Protein AF-U2KP70-F1 (afdb_monomer)

Solvent-accessible surface area (backbone atoms only — not comparable to full-atom values): 4775 Å² total; per-residue (Å²): 133,59,73,66,64,40,55,75,67,47,35,68,59,51,57,74,43,73,58,47,63,46,81,49,58,91,72,67,38,74,47,77,43,74,53,48,99,80,44,73,38,32,36,43,30,42,29,77,66,38,49,76,51,74,48,78,56,95,63,28,38,39,34,39,39,36,28,83,82,67,80,45,74,50,80,48,78,37,64,60,107

InterPro domains:
  IPR029052 Metallo-dependent phosphatase-like [SSF56300] (5-79)

pLDDT: mean 91.81, std 6.89, range [59.66, 98.0]

Sequence (81 aa):
MDLFTMQETL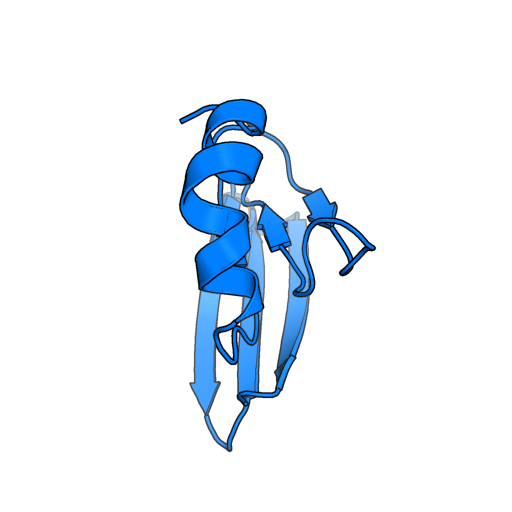TPELNKMNVSVMLSGHLHRFDYQEPNEVINFPNLVNSNNTYLLCHIANGKMEVDYVGLTNKEKKHFTFPLK

Secondary structure (DSSP, 8-state):
--HHHHHHHTHHHHHHTT---EEE--SSS-EEE---SS--S-EEEPPTTEEEEEEEETTEEEEEEEETTS--EEEEEEE--

Foldseek 3Di:
DDPVCCLVPPQVVVVVDQDQEAEEEDPQDWDWACADPRHRYIYTYAHPQWDWDWDDDDQKIKIWIAGVVRPDTDIDITGHD

Radius of gyration: 13.31 Å; Cα contacts (8 Å, |Δi|>4): 137; chains: 1; bounding box: 34×29×32 Å

Structure (mmCIF, N/CA/C/O backbone):
data_AF-U2KP70-F1
#
_entry.id   AF-U2KP70-F1
#
loop_
_atom_site.group_PDB
_atom_site.id
_atom_site.type_symbol
_atom_site.label_atom_id
_atom_site.label_alt_id
_atom_site.label_comp_id
_atom_site.label_asym_id
_atom_site.label_entity_id
_atom_site.label_seq_id
_atom_site.pdbx_PDB_ins_code
_atom_site.Cartn_x
_atom_site.Cartn_y
_atom_site.Cartn_z
_atom_site.occupancy
_atom_site.B_iso_or_equiv
_atom_site.auth_se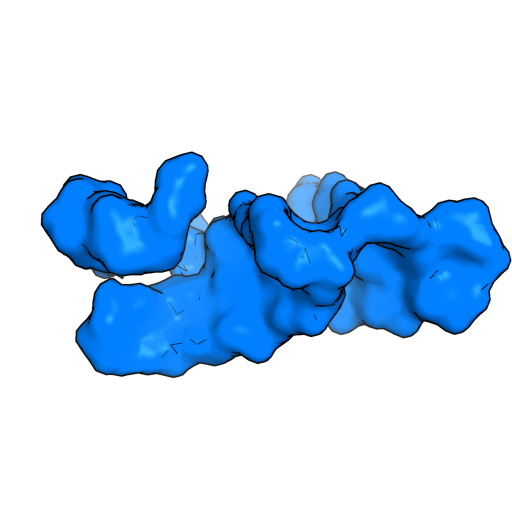q_id
_atom_site.auth_comp_id
_atom_site.auth_asym_id
_atom_site.auth_atom_id
_atom_site.pdbx_PDB_model_num
ATOM 1 N N . MET A 1 1 ? -4.357 -2.171 -16.242 1.00 59.66 1 MET A N 1
ATOM 2 C CA . MET A 1 1 ? -5.083 -0.910 -16.020 1.00 59.66 1 MET A CA 1
ATOM 3 C C . MET A 1 1 ? -4.041 0.111 -15.642 1.00 59.66 1 MET A C 1
ATOM 5 O O . MET A 1 1 ? -3.305 -0.140 -14.694 1.00 59.66 1 MET A O 1
ATOM 9 N N . ASP A 1 2 ? -3.876 1.150 -16.453 1.00 70.12 2 ASP A N 1
ATOM 10 C CA . ASP A 1 2 ? -2.924 2.215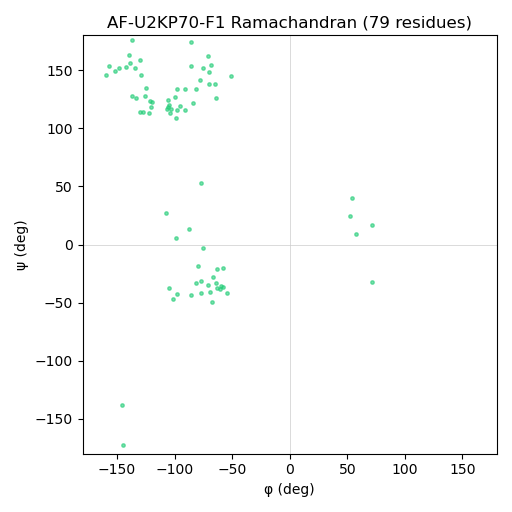 -16.143 1.00 70.12 2 ASP A CA 1
ATOM 11 C C . ASP A 1 2 ? -3.415 3.067 -14.959 1.00 70.12 2 ASP A C 1
ATOM 13 O O . ASP A 1 2 ? -4.582 3.009 -14.558 1.00 70.12 2 ASP A O 1
ATOM 17 N N . LEU A 1 3 ? -2.487 3.817 -14.359 1.00 69.00 3 LEU A N 1
ATOM 18 C CA . LEU A 1 3 ? -2.738 4.624 -13.163 1.00 69.00 3 LEU A CA 1
ATOM 19 C C . LEU A 1 3 ? -3.834 5.674 -13.393 1.00 69.00 3 LEU A C 1
ATOM 21 O O . LEU A 1 3 ? -4.634 5.929 -12.498 1.00 69.00 3 LEU A O 1
ATOM 25 N N . PHE A 1 4 ? -3.886 6.245 -14.596 1.00 72.25 4 PHE A N 1
ATOM 26 C CA . PHE A 1 4 ? -4.832 7.296 -14.953 1.00 72.25 4 PHE A CA 1
ATOM 27 C C . PHE A 1 4 ? -6.271 6.769 -14.983 1.00 72.25 4 PHE A C 1
ATOM 29 O O . PHE A 1 4 ? -7.145 7.297 -14.297 1.00 72.25 4 PHE A O 1
ATOM 36 N N . THR A 1 5 ? -6.496 5.642 -15.663 1.00 76.94 5 THR A N 1
ATOM 37 C CA . THR A 1 5 ? -7.807 4.980 -15.701 1.00 76.94 5 THR A CA 1
ATOM 38 C C . THR A 1 5 ? -8.281 4.615 -14.293 1.00 76.94 5 THR A C 1
ATOM 40 O O . THR A 1 5 ? -9.468 4.709 -13.987 1.00 76.94 5 THR A O 1
ATOM 43 N N . MET A 1 6 ? -7.367 4.216 -13.403 1.00 82.50 6 MET A N 1
ATOM 44 C CA . MET A 1 6 ? -7.693 3.877 -12.014 1.00 82.50 6 MET A CA 1
ATOM 45 C C . MET A 1 6 ? -8.107 5.086 -11.179 1.00 82.50 6 MET A C 1
ATOM 47 O O . MET A 1 6 ? -9.095 4.996 -10.444 1.00 82.50 6 MET A O 1
ATOM 51 N N . GLN A 1 7 ? -7.424 6.214 -11.364 1.00 84.50 7 GLN A N 1
ATOM 52 C CA . GLN A 1 7 ? -7.748 7.471 -10.698 1.00 84.50 7 GLN A CA 1
ATOM 53 C C . GLN A 1 7 ? -9.123 8.021 -11.080 1.00 84.50 7 GLN A C 1
ATOM 55 O O . GLN A 1 7 ? -9.821 8.536 -10.212 1.00 84.50 7 GLN A O 1
ATOM 60 N N . GLU A 1 8 ? -9.546 7.882 -12.334 1.00 86.81 8 GLU A N 1
ATOM 61 C CA . GLU A 1 8 ? -10.851 8.399 -12.764 1.00 86.81 8 GLU A CA 1
ATOM 62 C C . GLU A 1 8 ? -12.018 7.471 -12.408 1.00 86.81 8 GLU A C 1
ATOM 64 O O . GLU A 1 8 ? -13.120 7.941 -12.130 1.00 86.81 8 GLU A O 1
ATOM 69 N N . THR A 1 9 ? -11.795 6.153 -12.410 1.00 89.06 9 THR A N 1
ATOM 70 C CA . THR A 1 9 ? -12.896 5.179 -12.315 1.00 89.06 9 THR A CA 1
ATOM 71 C C . THR A 1 9 ? -13.070 4.584 -10.923 1.00 89.06 9 THR A C 1
ATOM 73 O O . THR A 1 9 ? -14.190 4.519 -10.422 1.00 89.06 9 THR A O 1
ATOM 76 N N . LEU A 1 10 ? -11.982 4.143 -10.284 1.00 89.06 10 LEU A N 1
ATOM 77 C CA . LEU A 1 10 ? -12.041 3.359 -9.046 1.00 89.06 10 LEU A CA 1
ATOM 78 C C . LEU A 1 10 ? -11.675 4.184 -7.816 1.00 89.06 10 LEU A C 1
ATOM 80 O O . LEU A 1 10 ? -12.281 4.002 -6.762 1.00 89.06 10 LEU A O 1
ATOM 84 N N . THR A 1 11 ? -10.709 5.098 -7.932 1.00 91.44 11 THR A N 1
ATOM 85 C CA . THR A 1 11 ? -10.250 5.920 -6.804 1.00 91.44 11 THR A CA 1
ATOM 86 C C . THR A 1 11 ? -11.373 6.692 -6.109 1.00 91.44 11 THR A C 1
ATOM 88 O O . THR A 1 11 ? -11.381 6.679 -4.879 1.00 91.44 11 THR A O 1
ATOM 91 N N . PRO A 1 12 ? -12.355 7.308 -6.802 1.00 93.00 12 PRO A N 1
ATOM 92 C CA . PRO A 1 12 ? -13.423 8.038 -6.122 1.00 93.00 12 PRO A CA 1
ATOM 93 C C . PRO A 1 12 ? -14.253 7.155 -5.186 1.00 93.00 12 PRO A C 1
ATOM 95 O O . PRO A 1 12 ? -14.617 7.593 -4.098 1.00 93.00 12 PRO A O 1
ATOM 98 N N . GLU A 1 13 ? -14.528 5.909 -5.578 1.00 93.62 13 GLU A N 1
ATOM 99 C CA . GLU A 1 13 ? -15.266 4.960 -4.739 1.00 93.62 13 GLU A CA 1
ATOM 100 C C . GLU A 1 13 ? -14.379 4.375 -3.639 1.00 93.62 13 GLU A C 1
ATOM 102 O O . GLU A 1 13 ? -14.786 4.324 -2.480 1.00 93.62 13 GLU A O 1
ATOM 107 N N . LEU A 1 14 ? -13.130 4.026 -3.953 1.00 92.62 14 LEU A N 1
ATOM 108 C CA . LEU A 1 14 ? -12.182 3.518 -2.959 1.00 92.62 14 LEU A CA 1
ATOM 109 C C . LEU A 1 14 ? -11.852 4.558 -1.880 1.00 92.62 14 LEU A C 1
ATOM 111 O O . LEU A 1 14 ? -11.678 4.191 -0.723 1.00 92.62 14 LEU A O 1
ATOM 115 N N . ASN A 1 15 ? -11.828 5.850 -2.219 1.00 94.25 15 ASN A N 1
ATOM 116 C CA . ASN A 1 15 ? -11.642 6.936 -1.254 1.00 94.25 15 ASN A CA 1
ATOM 117 C C . ASN A 1 15 ? -12.817 7.076 -0.278 1.00 94.25 15 ASN A C 1
ATOM 119 O O . ASN A 1 15 ? -12.620 7.557 0.836 1.00 94.25 15 ASN A O 1
ATOM 123 N N . LYS A 1 16 ? -14.032 6.680 -0.683 1.00 94.31 16 LYS A N 1
ATOM 124 C CA . LYS A 1 16 ? -15.208 6.632 0.203 1.00 94.31 16 LYS A CA 1
ATOM 125 C C . LYS A 1 16 ? -15.205 5.386 1.088 1.00 94.31 16 LYS A C 1
ATOM 127 O O . LYS A 1 16 ? -15.930 5.338 2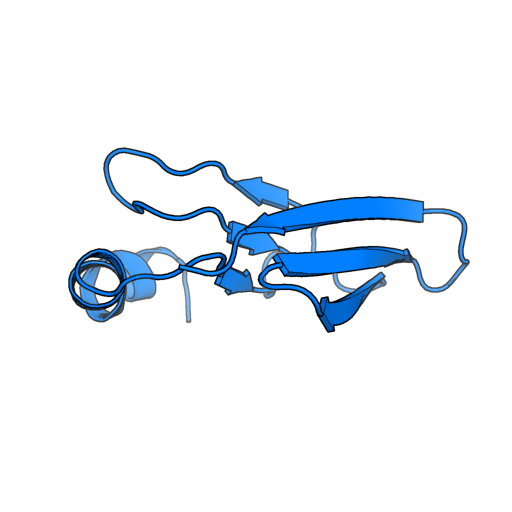.078 1.00 94.31 16 LYS A O 1
ATOM 132 N N . MET A 1 17 ? -14.427 4.369 0.725 1.00 92.69 17 MET A N 1
ATOM 133 C CA . MET A 1 17 ? -14.282 3.142 1.494 1.00 92.69 17 MET A CA 1
ATOM 134 C C . MET A 1 17 ? -13.206 3.302 2.573 1.00 92.69 17 MET A C 1
ATOM 136 O O . MET A 1 17 ? -12.234 4.040 2.421 1.00 92.69 17 MET A O 1
ATOM 140 N N . ASN A 1 18 ? -13.326 2.532 3.655 1.00 90.56 18 ASN A N 1
ATOM 141 C CA . ASN A 1 18 ? -12.318 2.464 4.717 1.00 90.56 18 ASN A CA 1
ATOM 142 C C . ASN A 1 18 ? -11.105 1.611 4.298 1.00 90.56 18 ASN A C 1
ATOM 144 O O . ASN A 1 18 ? -10.698 0.680 4.992 1.00 90.56 18 ASN A O 1
ATOM 148 N N . VAL A 1 19 ? -10.507 1.915 3.143 1.00 94.50 19 VAL A N 1
ATOM 149 C CA . VAL A 1 19 ? -9.321 1.204 2.658 1.00 94.50 19 VAL A CA 1
ATOM 150 C C . VAL A 1 19 ? -8.163 1.440 3.627 1.00 94.50 19 VAL A C 1
ATOM 152 O O . VAL A 1 19 ? -7.821 2.576 3.981 1.00 94.50 19 VAL A O 1
ATOM 155 N N . SER A 1 20 ? -7.580 0.335 4.086 1.00 95.62 20 SER A N 1
ATOM 156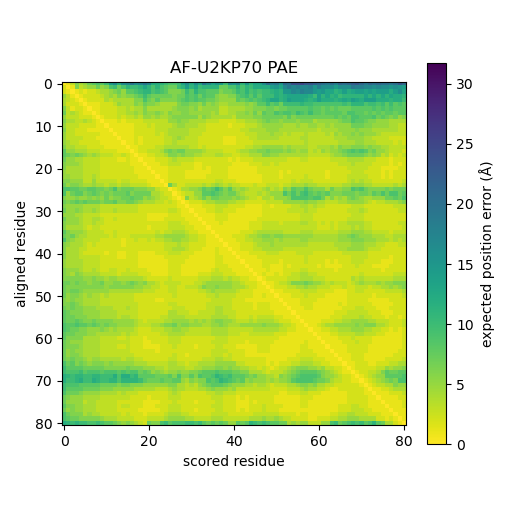 C CA . SER A 1 20 ? -6.426 0.336 4.990 1.00 95.62 20 SER A CA 1
ATOM 157 C C . SER A 1 20 ? -5.115 0.444 4.211 1.00 95.62 20 SER A C 1
ATOM 159 O O . SER A 1 20 ? -4.247 1.233 4.569 1.00 95.62 20 SER A O 1
ATOM 161 N N . VAL A 1 21 ? -5.000 -0.309 3.114 1.00 95.56 21 VAL A N 1
ATOM 162 C CA . VAL A 1 21 ? -3.876 -0.287 2.171 1.00 95.56 21 VAL A CA 1
ATOM 163 C C . VAL A 1 21 ? -4.323 -0.874 0.830 1.00 95.56 21 VAL A C 1
ATOM 165 O O . VAL A 1 21 ? -5.133 -1.802 0.802 1.00 95.56 21 VAL A O 1
ATOM 168 N N . MET A 1 22 ? -3.794 -0.354 -0.276 1.00 94.25 22 MET A N 1
ATOM 169 C CA . MET A 1 22 ? -3.882 -0.976 -1.597 1.00 94.25 22 MET A CA 1
ATOM 170 C C . MET A 1 22 ? -2.595 -1.751 -1.891 1.00 94.25 22 MET A C 1
ATOM 172 O O . MET A 1 22 ? -1.498 -1.237 -1.686 1.00 94.25 22 MET A O 1
ATOM 176 N N . LEU A 1 23 ? -2.725 -2.980 -2.391 1.00 94.56 23 LEU A N 1
ATOM 177 C CA . LEU A 1 23 ? -1.600 -3.756 -2.915 1.00 94.56 23 LEU A CA 1
ATOM 178 C C . LEU A 1 23 ? -1.698 -3.762 -4.439 1.00 94.56 23 LEU A C 1
ATOM 180 O O . LEU A 1 23 ? -2.730 -4.150 -4.989 1.00 94.56 23 LEU A O 1
ATOM 184 N N . SER A 1 24 ? -0.646 -3.323 -5.124 1.00 91.88 24 SER A N 1
ATOM 185 C CA . SER A 1 24 ? -0.642 -3.219 -6.587 1.00 91.88 24 SER A CA 1
ATOM 186 C C . SER A 1 24 ? 0.663 -3.726 -7.206 1.00 91.88 24 SER A C 1
ATOM 188 O O . SER A 1 24 ? 1.586 -4.145 -6.511 1.00 91.88 24 SER A O 1
ATOM 190 N N . GLY A 1 25 ? 0.723 -3.755 -8.537 1.00 89.06 25 GLY A N 1
ATOM 191 C CA . GLY A 1 25 ? 1.883 -4.221 -9.299 1.00 89.06 25 GLY A CA 1
ATOM 192 C C . GLY A 1 25 ? 2.044 -3.426 -10.591 1.00 89.06 25 GLY A C 1
ATOM 193 O O . GLY A 1 25 ? 1.853 -2.215 -10.600 1.00 89.06 25 GLY A O 1
ATOM 194 N N . HIS A 1 26 ? 2.361 -4.103 -11.698 1.00 85.94 26 HIS A N 1
ATOM 195 C CA . HIS A 1 26 ? 2.453 -3.544 -13.060 1.00 85.94 26 HIS A CA 1
ATOM 196 C C . HIS A 1 26 ? 3.649 -2.615 -13.346 1.00 85.94 26 HIS A C 1
ATOM 198 O O . HIS A 1 26 ? 4.184 -2.667 -14.448 1.00 85.94 26 HIS A O 1
ATOM 204 N N . LEU A 1 27 ? 4.147 -1.845 -12.374 1.00 81.31 27 LEU A N 1
ATOM 205 C CA . LEU A 1 27 ? 5.245 -0.887 -12.595 1.00 81.31 27 LEU A CA 1
ATOM 206 C C . LEU A 1 27 ? 6.642 -1.523 -12.734 1.00 81.31 27 LEU A C 1
ATOM 208 O O . LEU A 1 27 ? 7.617 -0.804 -12.939 1.00 81.31 27 LEU A O 1
ATOM 212 N N . HIS A 1 28 ? 6.751 -2.850 -12.591 1.00 88.12 28 HIS A N 1
ATOM 213 C CA . HIS A 1 28 ? 8.015 -3.609 -12.607 1.00 88.12 28 HIS A CA 1
ATOM 214 C C . HIS A 1 28 ? 9.074 -3.057 -11.627 1.00 88.12 28 HIS A C 1
ATOM 216 O O . HIS A 1 28 ? 10.274 -3.245 -11.824 1.00 88.12 28 HIS A O 1
ATOM 222 N N . ARG A 1 29 ? 8.632 -2.368 -10.569 1.00 88.62 29 ARG A N 1
ATOM 223 C CA . ARG A 1 29 ? 9.475 -1.798 -9.519 1.00 88.62 29 ARG A CA 1
ATOM 224 C C . ARG A 1 29 ? 8.735 -1.807 -8.190 1.00 88.62 29 ARG A C 1
ATOM 226 O O . ARG A 1 29 ? 7.511 -1.702 -8.169 1.00 88.62 29 ARG A O 1
ATOM 233 N N . PHE A 1 30 ? 9.498 -1.874 -7.106 1.00 93.19 30 PHE A N 1
ATOM 234 C CA . PHE A 1 30 ? 8.981 -1.572 -5.779 1.00 93.19 30 PHE A CA 1
ATOM 235 C C . PHE A 1 30 ? 8.699 -0.078 -5.656 1.00 93.19 30 PHE A C 1
ATOM 237 O O . PHE A 1 30 ? 9.519 0.744 -6.074 1.00 93.19 30 PHE A O 1
ATOM 244 N N . ASP A 1 31 ? 7.577 0.252 -5.032 1.00 93.81 31 ASP A N 1
ATOM 245 C CA . ASP A 1 31 ? 7.247 1.612 -4.631 1.00 93.81 31 ASP A CA 1
ATOM 246 C C . ASP A 1 31 ? 6.340 1.576 -3.396 1.00 93.81 31 ASP A C 1
ATOM 248 O O . ASP A 1 31 ? 5.561 0.637 -3.207 1.00 93.81 31 ASP A O 1
ATOM 252 N N . TYR A 1 32 ? 6.448 2.598 -2.555 1.00 95.44 32 TYR A N 1
ATOM 253 C CA . TYR A 1 32 ? 5.518 2.827 -1.456 1.00 95.44 32 TYR A CA 1
ATOM 254 C C . TYR A 1 32 ? 5.009 4.255 -1.563 1.00 95.44 32 TYR A C 1
ATOM 256 O O . TYR A 1 32 ? 5.767 5.212 -1.419 1.00 95.44 32 TYR A O 1
ATOM 264 N N . GLN A 1 33 ? 3.718 4.373 -1.843 1.00 94.38 33 GLN A N 1
ATOM 265 C CA . GLN A 1 33 ? 3.058 5.644 -2.079 1.00 94.38 33 GLN A CA 1
ATOM 266 C C . GLN A 1 33 ? 2.201 5.961 -0.863 1.00 94.38 33 GLN A C 1
ATOM 268 O O . GLN A 1 33 ? 1.265 5.226 -0.539 1.00 94.38 33 GLN A O 1
ATOM 273 N N . GLU A 1 34 ? 2.547 7.045 -0.180 1.00 95.31 34 GLU A N 1
ATOM 274 C CA . GLU A 1 34 ? 1.749 7.564 0.924 1.00 95.31 34 GLU A CA 1
ATOM 275 C C . GLU A 1 34 ? 0.411 8.128 0.415 1.00 95.31 34 GLU A C 1
ATOM 277 O O . GLU A 1 34 ? 0.320 8.547 -0.748 1.00 95.31 34 GLU A O 1
ATOM 282 N N . PRO A 1 35 ? -0.631 8.154 1.272 1.00 95.00 35 PRO A N 1
ATOM 283 C CA . PRO A 1 35 ? -1.862 8.871 0.972 1.00 95.00 35 PRO A CA 1
ATOM 284 C C . PRO A 1 35 ? -1.585 10.316 0.547 1.00 95.00 35 PRO A C 1
ATOM 286 O O . PRO A 1 35 ? -0.694 10.975 1.082 1.00 95.00 35 PRO A O 1
ATOM 289 N N . ASN A 1 36 ? -2.386 10.827 -0.377 1.00 93.31 36 ASN A N 1
ATOM 290 C CA . ASN A 1 36 ? -2.323 12.204 -0.851 1.00 93.31 36 ASN A CA 1
ATOM 291 C C . ASN A 1 36 ? -3.733 12.732 -1.163 1.00 93.31 36 ASN A C 1
ATOM 293 O O . ASN A 1 36 ? -4.725 12.068 -0.879 1.00 93.31 36 ASN A O 1
ATOM 297 N N . GLU A 1 37 ? -3.821 13.928 -1.749 1.00 92.56 37 GLU A N 1
ATOM 298 C CA . GLU A 1 37 ? -5.095 14.597 -2.061 1.00 92.56 37 GLU A CA 1
ATOM 299 C C . GLU A 1 37 ? -5.973 13.844 -3.078 1.00 92.56 37 GLU A C 1
ATOM 301 O O . GLU A 1 37 ? -7.178 14.076 -3.141 1.00 92.56 37 GLU A O 1
ATOM 306 N N . VAL A 1 38 ? -5.382 12.953 -3.883 1.00 90.69 38 VAL A N 1
ATOM 307 C CA . VAL A 1 38 ? -6.083 12.173 -4.914 1.00 90.69 38 VAL A CA 1
ATOM 308 C C . VAL A 1 38 ? -6.432 10.776 -4.406 1.00 90.69 38 VAL A C 1
ATOM 310 O O . VAL A 1 38 ? -7.532 10.293 -4.661 1.00 90.69 38 VAL A O 1
ATOM 313 N N . ILE A 1 39 ? -5.515 10.112 -3.700 1.00 92.38 39 ILE A N 1
ATOM 314 C CA . ILE A 1 39 ? -5.691 8.753 -3.172 1.00 92.38 39 ILE A CA 1
ATOM 315 C C . ILE A 1 39 ? -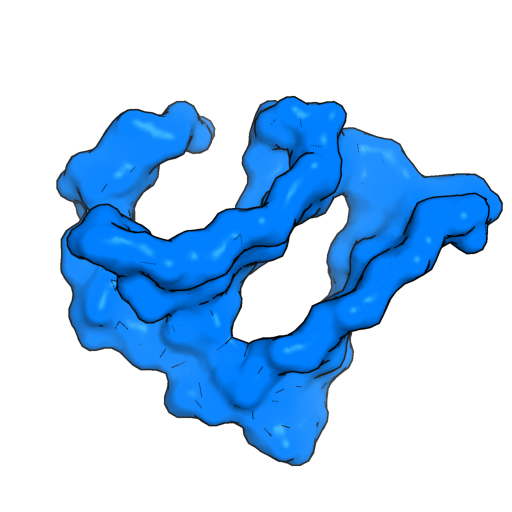5.505 8.790 -1.654 1.00 92.38 39 ILE A C 1
ATOM 317 O O . ILE A 1 39 ? -4.398 8.988 -1.162 1.00 92.38 39 ILE A O 1
ATOM 321 N N . ASN A 1 40 ? -6.576 8.534 -0.903 1.00 95.25 40 ASN A N 1
ATOM 322 C CA . ASN A 1 40 ? -6.631 8.777 0.547 1.00 95.25 40 ASN A CA 1
ATOM 323 C C . ASN A 1 40 ? -6.116 7.599 1.400 1.00 95.25 40 ASN A C 1
ATOM 325 O O . ASN A 1 40 ? -6.347 7.536 2.611 1.00 95.25 40 ASN A O 1
ATOM 329 N N . PHE A 1 41 ? -5.445 6.634 0.780 1.00 94.94 41 PHE A N 1
ATOM 330 C CA . PHE A 1 41 ? -4.930 5.422 1.412 1.00 94.94 41 PHE A CA 1
ATOM 331 C C . PHE A 1 41 ? -3.563 5.055 0.820 1.00 94.94 41 PHE A C 1
ATOM 333 O O . PHE A 1 41 ? -3.285 5.395 -0.330 1.00 94.94 41 PHE A O 1
ATOM 340 N N . PRO A 1 42 ? -2.694 4.372 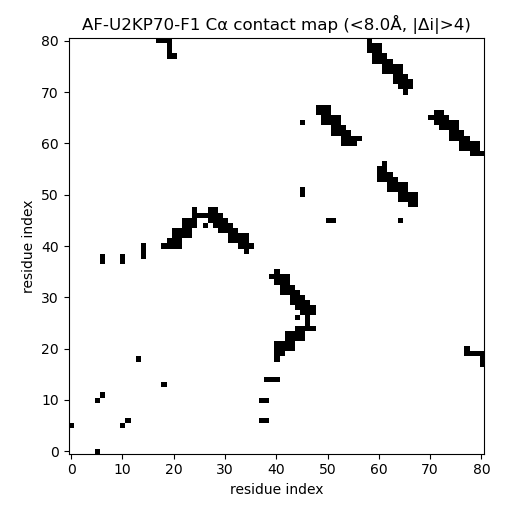1.588 1.00 95.88 42 PRO A N 1
ATOM 341 C CA . PRO A 1 42 ? -1.372 4.011 1.101 1.00 95.88 42 PRO A CA 1
ATOM 342 C C . PRO A 1 42 ? -1.464 2.935 0.016 1.00 95.88 42 PRO A C 1
ATOM 344 O O . PRO A 1 42 ? -2.334 2.060 0.067 1.00 95.88 42 PRO A O 1
ATOM 347 N N . ASN A 1 43 ? -0.525 2.960 -0.927 1.00 95.12 43 ASN A N 1
ATOM 348 C CA . ASN A 1 43 ? -0.366 1.932 -1.951 1.00 95.12 43 ASN A CA 1
ATOM 349 C C . ASN A 1 43 ? 1.034 1.308 -1.878 1.00 95.12 43 ASN A C 1
ATOM 351 O O . ASN A 1 43 ? 2.047 2.002 -1.987 1.00 95.12 43 ASN A O 1
ATOM 355 N N . LEU A 1 44 ? 1.082 -0.013 -1.720 1.00 96.44 44 LEU A N 1
ATOM 356 C CA . LEU A 1 44 ? 2.305 -0.806 -1.733 1.00 96.44 44 LEU A CA 1
ATOM 357 C C . LEU A 1 44 ? 2.422 -1.536 -3.075 1.00 96.44 44 LEU A C 1
ATOM 359 O O . LEU A 1 44 ? 1.631 -2.432 -3.384 1.00 96.44 44 LEU A O 1
ATOM 363 N N . VAL A 1 45 ? 3.420 -1.154 -3.871 1.00 94.69 45 VAL A N 1
ATOM 364 C CA . VAL A 1 45 ? 3.644 -1.698 -5.214 1.00 94.69 45 VAL A CA 1
ATOM 365 C C . VAL A 1 45 ? 4.659 -2.839 -5.150 1.00 94.69 45 VAL A C 1
ATOM 367 O O . VAL A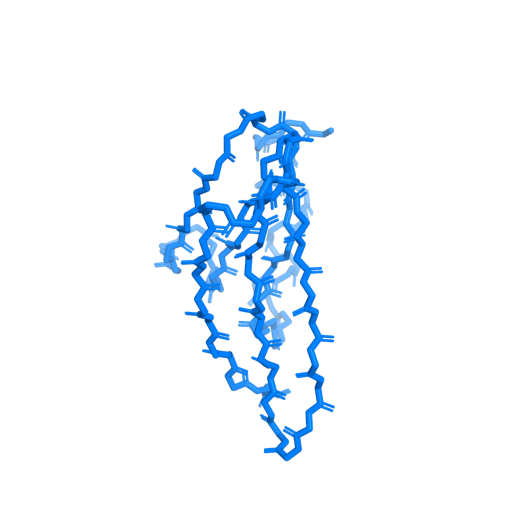 1 45 ? 5.815 -2.642 -4.770 1.00 94.69 45 VAL A O 1
ATOM 370 N N . ASN A 1 46 ? 4.241 -4.039 -5.550 1.00 94.19 46 ASN A N 1
ATOM 371 C CA . ASN A 1 46 ? 5.128 -5.188 -5.701 1.00 94.19 46 ASN A CA 1
ATOM 372 C C . ASN A 1 46 ? 5.941 -5.103 -7.007 1.00 94.19 46 ASN A C 1
ATOM 374 O O . ASN A 1 46 ? 5.419 -4.726 -8.060 1.00 94.19 46 ASN A O 1
ATOM 378 N N . SER A 1 47 ? 7.207 -5.521 -6.945 1.00 92.38 47 SER A N 1
ATOM 379 C CA . SER A 1 47 ? 8.090 -5.637 -8.109 1.00 92.38 47 SER A CA 1
ATOM 380 C C . SER A 1 47 ? 7.916 -6.987 -8.825 1.00 92.38 47 SER A C 1
ATOM 382 O O . SER A 1 47 ? 7.205 -7.874 -8.363 1.00 92.38 47 SER A O 1
ATOM 384 N N . ASN A 1 48 ? 8.574 -7.164 -9.972 1.00 90.81 48 ASN A N 1
ATOM 385 C CA . ASN A 1 48 ? 8.507 -8.391 -10.778 1.00 90.81 48 ASN A CA 1
ATOM 386 C C . ASN A 1 48 ? 9.220 -9.598 -10.138 1.00 90.81 48 ASN A C 1
ATOM 388 O O . ASN A 1 48 ? 8.765 -10.726 -10.285 1.00 90.81 48 ASN A O 1
ATOM 392 N N . ASN A 1 49 ? 10.325 -9.359 -9.431 1.00 93.06 49 ASN A N 1
ATOM 393 C CA . ASN A 1 49 ? 11.179 -10.396 -8.845 1.00 93.06 49 ASN A CA 1
ATOM 394 C C . ASN A 1 49 ? 11.048 -10.464 -7.321 1.00 93.06 49 ASN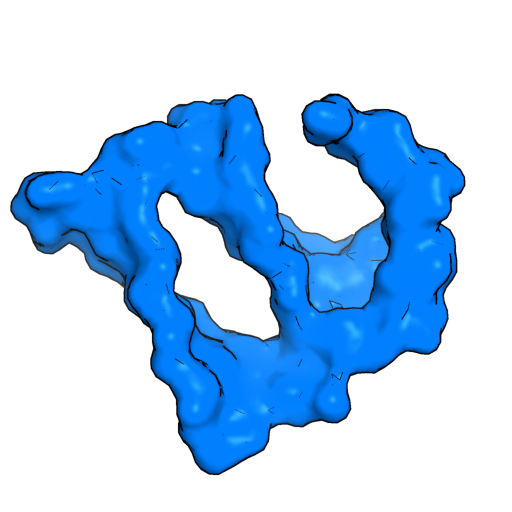 A C 1
ATOM 396 O O . ASN A 1 49 ? 11.995 -10.848 -6.625 1.00 93.06 49 ASN A O 1
ATOM 400 N N . THR A 1 50 ? 9.888 -10.062 -6.806 1.00 94.06 50 THR A N 1
ATOM 401 C CA . THR A 1 50 ? 9.567 -10.040 -5.380 1.00 94.06 50 THR A CA 1
ATOM 402 C C . THR A 1 50 ? 8.139 -10.506 -5.139 1.00 94.06 50 THR A C 1
ATOM 404 O O . THR A 1 50 ? 7.309 -10.522 -6.051 1.00 94.06 50 THR A O 1
ATOM 407 N N . TYR A 1 51 ? 7.840 -10.857 -3.895 1.00 94.50 51 TYR A N 1
ATOM 408 C CA . TYR A 1 51 ? 6.487 -11.133 -3.436 1.00 94.50 51 TYR A CA 1
ATOM 409 C C . TYR A 1 51 ? 6.173 -10.353 -2.159 1.00 94.50 51 TYR A C 1
ATOM 411 O O . TYR A 1 51 ? 7.072 -9.938 -1.425 1.00 94.50 51 TYR A O 1
ATOM 419 N N . LEU A 1 52 ? 4.877 -10.180 -1.903 1.00 96.44 52 LEU A N 1
ATOM 420 C CA . LEU A 1 52 ? 4.348 -9.669 -0.645 1.00 96.44 52 LEU A CA 1
ATOM 421 C C . LEU A 1 52 ? 3.756 -10.842 0.137 1.00 96.44 52 LEU A C 1
ATOM 423 O O . LEU A 1 52 ? 2.843 -11.510 -0.348 1.00 96.44 52 LEU A O 1
ATOM 427 N N . LEU A 1 53 ? 4.273 -11.100 1.333 1.00 96.06 53 LEU A N 1
ATOM 428 C CA . LEU A 1 53 ? 3.682 -12.037 2.279 1.00 96.06 53 LEU A CA 1
ATOM 429 C C . LEU A 1 53 ? 2.873 -11.249 3.302 1.00 96.06 53 LEU A C 1
ATOM 431 O O . LEU A 1 53 ? 3.440 -10.551 4.140 1.00 96.06 53 LEU A O 1
ATOM 435 N N . CYS A 1 54 ? 1.551 -11.359 3.213 1.00 97.06 54 CYS A N 1
ATOM 436 C CA . CYS A 1 54 ? 0.627 -10.649 4.085 1.00 97.06 54 CYS A CA 1
ATOM 437 C C . CYS A 1 54 ? 0.131 -11.569 5.202 1.00 97.06 54 CYS A C 1
ATOM 439 O O . CYS A 1 54 ? -0.421 -12.638 4.939 1.00 97.06 54 CYS A O 1
ATOM 441 N N . HIS A 1 55 ? 0.271 -11.123 6.444 1.00 97.38 55 HIS A N 1
ATOM 442 C CA . HIS A 1 55 ? -0.275 -11.784 7.618 1.00 97.38 55 HIS A CA 1
ATOM 443 C C . HIS A 1 55 ? -1.235 -10.838 8.338 1.00 97.38 55 HIS A C 1
ATOM 445 O O . HIS A 1 55 ? -0.843 -9.772 8.809 1.00 97.38 55 HIS A O 1
ATOM 451 N N . ILE A 1 56 ? -2.503 -11.232 8.429 1.00 96.88 56 ILE A N 1
ATOM 452 C CA . ILE A 1 56 ? -3.546 -10.437 9.077 1.00 96.88 56 ILE A CA 1
ATOM 453 C C . ILE A 1 56 ? -3.834 -11.038 10.446 1.00 96.88 56 ILE A C 1
ATOM 455 O O . ILE A 1 56 ? -4.299 -12.171 10.549 1.00 96.88 56 ILE A O 1
ATOM 459 N N . ALA A 1 57 ? -3.578 -10.270 11.497 1.00 95.00 57 ALA A N 1
ATOM 460 C CA . ALA A 1 57 ? -3.907 -10.649 12.863 1.00 95.00 57 ALA A CA 1
ATOM 461 C C . ALA A 1 57 ? -4.034 -9.404 13.740 1.00 95.00 57 ALA A C 1
ATOM 463 O O . ALA A 1 57 ? -3.399 -8.385 13.482 1.00 95.00 57 ALA A O 1
ATOM 464 N N . ASN A 1 58 ? -4.817 -9.501 14.816 1.00 95.06 58 ASN A N 1
ATOM 465 C CA . ASN A 1 58 ? -4.893 -8.475 15.862 1.00 95.06 58 ASN A CA 1
ATOM 466 C C . ASN A 1 58 ? -5.206 -7.060 15.330 1.00 95.06 58 ASN A C 1
ATOM 468 O O . ASN A 1 58 ? -4.608 -6.084 15.776 1.00 95.06 58 ASN A O 1
ATOM 472 N N . GLY A 1 59 ? -6.110 -6.950 14.350 1.00 95.94 59 GLY A N 1
ATOM 473 C CA . GLY A 1 59 ? -6.531 -5.658 13.791 1.00 95.94 59 GLY A CA 1
ATOM 474 C C . GLY A 1 59 ? -5.480 -4.957 12.925 1.00 95.94 59 GLY A C 1
ATOM 475 O O . GLY A 1 59 ? -5.595 -3.761 12.677 1.00 95.94 59 GLY A O 1
ATOM 476 N N . LYS A 1 60 ? -4.453 -5.673 12.458 1.00 97.31 60 LYS A N 1
ATOM 477 C CA . LYS A 1 60 ? -3.432 -5.150 11.545 1.00 97.31 60 LYS A CA 1
ATOM 478 C C . LYS A 1 60 ? -3.073 -6.160 10.459 1.00 97.31 60 LYS A C 1
ATOM 480 O O . LYS A 1 60 ? -3.239 -7.369 10.629 1.00 97.31 60 LYS A O 1
ATOM 485 N N . MET A 1 61 ? -2.566 -5.644 9.349 1.00 97.62 61 MET A N 1
ATOM 486 C CA . MET A 1 61 ? -1.905 -6.405 8.300 1.00 97.62 61 MET A CA 1
ATOM 487 C C . MET A 1 61 ? -0.402 -6.155 8.393 1.00 97.62 61 MET A C 1
ATOM 489 O O . MET A 1 61 ? 0.055 -5.026 8.230 1.00 97.62 61 MET A O 1
ATOM 493 N N . GLU A 1 62 ? 0.350 -7.219 8.631 1.00 98.00 62 GLU A N 1
ATOM 494 C CA . GLU A 1 62 ? 1.801 -7.245 8.489 1.00 98.00 62 GLU A CA 1
ATOM 495 C C . GLU A 1 62 ? 2.142 -7.678 7.065 1.00 98.00 62 GLU A C 1
ATOM 497 O O . GLU A 1 62 ? 1.564 -8.643 6.559 1.00 98.00 62 GLU A O 1
ATOM 502 N N . VAL A 1 63 ? 3.064 -6.980 6.409 1.00 97.88 63 VAL A N 1
ATOM 503 C CA . VAL A 1 63 ? 3.473 -7.275 5.034 1.00 97.88 63 VAL A CA 1
ATOM 504 C C . VAL A 1 63 ? 4.988 -7.357 4.949 1.00 97.88 63 VAL A C 1
ATOM 506 O O . VAL A 1 63 ? 5.684 -6.352 5.086 1.00 97.88 63 VAL A O 1
ATOM 509 N N . ASP A 1 64 ? 5.496 -8.549 4.654 1.00 97.38 64 ASP A N 1
ATOM 510 C CA . ASP A 1 64 ? 6.889 -8.744 4.271 1.00 97.38 64 ASP A CA 1
ATOM 511 C C . ASP A 1 64 ? 7.018 -8.651 2.747 1.00 97.38 64 ASP A C 1
ATOM 513 O O . ASP A 1 64 ? 6.497 -9.488 2.011 1.00 97.38 64 ASP A O 1
ATOM 517 N N . TYR A 1 65 ? 7.745 -7.647 2.267 1.00 96.50 65 TYR A N 1
ATOM 518 C CA . TYR A 1 65 ? 8.234 -7.598 0.892 1.00 96.50 65 TYR A CA 1
ATOM 519 C C . TYR A 1 65 ? 9.537 -8.385 0.819 1.00 96.50 65 TYR A C 1
ATOM 521 O O . TYR A 1 65 ? 10.491 -8.060 1.533 1.00 96.50 65 TYR A O 1
ATOM 529 N N . VAL A 1 66 ? 9.586 -9.405 -0.035 1.00 96.25 66 VAL A N 1
ATOM 530 C CA . VAL A 1 66 ? 10.720 -10.329 -0.120 1.00 96.25 66 VAL A CA 1
ATOM 531 C C . VAL A 1 66 ? 11.123 -10.541 -1.574 1.00 96.25 66 VAL A C 1
ATOM 533 O O . VAL A 1 66 ? 10.306 -10.912 -2.415 1.00 96.25 66 VAL A O 1
ATOM 536 N N . GLY A 1 67 ? 12.400 -10.319 -1.878 1.00 94.62 67 GLY A N 1
ATOM 537 C CA . GLY A 1 67 ? 12.970 -10.666 -3.177 1.00 94.62 67 GLY A CA 1
ATOM 538 C C . GLY A 1 67 ? 13.201 -12.166 -3.331 1.00 94.62 67 GLY A C 1
ATOM 539 O O . GLY A 1 67 ? 13.503 -12.851 -2.360 1.00 94.62 67 GLY A O 1
ATOM 540 N N . LEU A 1 68 ? 13.150 -12.680 -4.563 1.00 91.06 68 LEU A N 1
ATOM 541 C CA . LEU A 1 68 ? 13.311 -14.118 -4.855 1.00 91.06 68 LEU A CA 1
ATOM 542 C C . LEU A 1 68 ? 14.647 -14.722 -4.374 1.00 91.06 68 LEU A C 1
ATOM 544 O O . LEU A 1 68 ? 14.760 -15.933 -4.218 1.00 91.06 68 LEU A O 1
ATOM 548 N N . THR A 1 69 ? 15.665 -13.889 -4.134 1.00 91.25 69 THR A N 1
ATOM 549 C CA . THR A 1 69 ? 16.973 -14.308 -3.592 1.00 91.25 69 THR A CA 1
ATOM 550 C C . THR A 1 69 ? 17.117 -14.067 -2.085 1.00 91.25 69 THR A C 1
ATOM 552 O O . THR A 1 69 ? 18.210 -14.226 -1.546 1.00 91.25 69 THR A O 1
ATOM 555 N N . ASN A 1 70 ? 16.049 -13.635 -1.406 1.00 85.12 70 ASN A N 1
ATOM 556 C CA . ASN A 1 70 ? 16.014 -13.219 0.003 1.00 85.12 70 ASN A CA 1
ATOM 557 C C . ASN A 1 70 ? 16.976 -12.076 0.388 1.00 85.12 70 ASN A C 1
ATOM 559 O O . ASN A 1 70 ? 17.115 -11.766 1.569 1.00 85.12 70 ASN A O 1
ATOM 563 N N . LYS A 1 71 ? 17.634 -11.426 -0.580 1.00 87.94 71 LYS A N 1
ATOM 564 C CA . LYS A 1 71 ? 18.525 -10.278 -0.331 1.00 87.94 71 LYS A CA 1
ATOM 565 C C . LYS A 1 71 ? 17.767 -8.979 -0.074 1.00 87.94 71 LYS A C 1
ATOM 567 O O . LYS A 1 71 ? 18.241 -8.124 0.664 1.00 87.94 71 LYS A O 1
ATOM 572 N N . GLU A 1 72 ? 16.600 -8.834 -0.689 1.00 89.00 72 GLU A N 1
ATOM 573 C CA . GLU A 1 72 ? 15.708 -7.702 -0.477 1.00 89.00 72 GLU A CA 1
ATOM 574 C C . GLU A 1 72 ? 14.635 -8.116 0.521 1.00 89.00 72 GLU A C 1
ATOM 576 O O . GLU A 1 72 ? 13.844 -9.015 0.233 1.00 89.00 72 GLU A O 1
ATOM 581 N N . LYS A 1 73 ? 14.612 -7.469 1.687 1.00 94.38 73 LYS A N 1
ATOM 582 C CA . LYS A 1 73 ? 13.554 -7.654 2.675 1.00 94.38 73 LYS A CA 1
ATOM 583 C C . LYS A 1 73 ? 13.134 -6.306 3.243 1.00 94.38 73 LYS A C 1
ATOM 585 O O . LYS A 1 73 ? 13.979 -5.536 3.695 1.00 94.38 73 LYS A O 1
ATOM 590 N N . LYS A 1 74 ? 11.834 -6.025 3.218 1.00 96.19 74 LYS A N 1
ATOM 591 C CA . LYS A 1 74 ? 11.220 -4.871 3.887 1.00 96.19 74 LYS A CA 1
ATOM 592 C C . LYS A 1 74 ? 9.971 -5.336 4.616 1.00 96.19 74 LYS A C 1
ATOM 594 O O . LYS A 1 74 ? 9.343 -6.297 4.186 1.00 96.19 74 LYS A O 1
ATOM 599 N N . HIS A 1 75 ? 9.627 -4.645 5.691 1.00 97.25 75 HIS A N 1
ATOM 600 C CA . HIS A 1 75 ? 8.456 -4.952 6.496 1.00 97.25 75 HIS A CA 1
ATOM 601 C C . HIS A 1 75 ? 7.574 -3.712 6.614 1.00 97.25 75 HIS A C 1
ATOM 603 O O . HIS A 1 75 ? 8.087 -2.618 6.856 1.00 97.25 75 HIS A O 1
ATOM 609 N N . PHE A 1 76 ? 6.270 -3.893 6.439 1.00 97.69 76 PHE A N 1
ATOM 610 C CA . PHE A 1 76 ? 5.258 -2.851 6.566 1.00 97.69 76 PHE A CA 1
ATOM 611 C C . PHE A 1 76 ? 4.151 -3.328 7.493 1.00 97.69 76 PHE A C 1
ATOM 613 O O . PHE A 1 76 ? 3.769 -4.495 7.454 1.00 97.69 76 PHE A O 1
ATOM 620 N N . THR A 1 77 ? 3.586 -2.399 8.253 1.00 97.50 77 THR A N 1
ATOM 621 C CA . THR A 1 77 ? 2.430 -2.658 9.105 1.00 97.50 77 THR A CA 1
ATOM 622 C C . THR A 1 77 ? 1.335 -1.664 8.760 1.00 97.50 77 THR A C 1
ATOM 624 O O . THR A 1 77 ? 1.560 -0.454 8.786 1.00 97.50 77 THR A O 1
ATOM 627 N N . PHE A 1 78 ? 0.138 -2.169 8.481 1.00 97.25 78 PHE A N 1
ATOM 628 C CA . PHE A 1 78 ? -1.041 -1.352 8.215 1.00 97.25 78 PHE A CA 1
ATOM 629 C C . PHE A 1 78 ? -2.128 -1.666 9.246 1.00 97.25 78 PHE A C 1
ATOM 631 O O . PHE A 1 78 ? -2.530 -2.829 9.358 1.00 97.25 78 PHE A O 1
ATOM 638 N N . PRO A 1 79 ? -2.623 -0.678 10.012 1.00 96.31 79 PRO A N 1
ATOM 639 C CA . PRO A 1 79 ? -3.793 -0.885 10.856 1.00 96.31 79 PRO A CA 1
ATOM 640 C C . PRO A 1 79 ? -5.015 -1.152 9.972 1.00 96.31 79 PRO A C 1
ATOM 642 O O . PRO A 1 79 ? -5.196 -0.491 8.949 1.00 96.31 79 PRO A O 1
ATOM 645 N N . LEU A 1 80 ? -5.846 -2.117 10.362 1.00 93.50 80 LEU A N 1
ATOM 646 C CA . LEU A 1 80 ? -7.123 -2.364 9.699 1.00 93.50 80 LEU A CA 1
ATOM 647 C C . LEU A 1 80 ? -8.162 -1.367 10.221 1.00 93.50 80 LEU A C 1
ATOM 649 O O . LEU A 1 80 ? -8.244 -1.132 11.428 1.00 93.50 80 LEU A O 1
ATOM 653 N N . LYS A 1 81 ? -8.917 -0.774 9.299 1.00 87.50 81 LYS A N 1
ATOM 654 C CA . LYS A 1 81 ? -10.014 0.163 9.571 1.00 87.50 81 LYS A CA 1
ATOM 655 C C . LYS A 1 81 ? -11.370 -0.533 9.587 1.00 87.50 81 LYS A C 1
ATOM 657 O O . LYS A 1 81 ? -11.517 -1.551 8.874 1.00 87.50 81 LYS A O 1
#

Mean predicted aligned error: 3.8 Å

Nearest PDB structures (foldseek):
  6gis-assembly1_C  TM=8.443E-01  e=5.260E-01  Homo sapiens
  6gis-assembly1_A  TM=8.336E-01  e=6.365E-01  Homo sapiens
  8xih-assembly1_B  TM=8.929E-01  e=9.934E-01  Mucilaginibacter paludis DSM 18603
  6wac-assembly1_A  TM=7.921E-01  e=7.703E-01  Saccharomyces cerevisiae
  5oom-assembly1_P  TM=6.146E-01  e=8.209E-01  Homo sapiens

Organism: NCBI:txid1395125